Protein AF-A0A183LQJ3-F1 (afdb_monomer)

Solvent-accessible surface area (backbone atoms only — not comparable to full-atom values): 9728 Å² total; per-residue (Å²): 135,86,79,81,80,72,74,42,96,86,52,40,84,52,83,87,55,71,68,61,54,51,62,48,56,78,73,58,74,84,77,76,84,88,56,71,60,91,79,77,70,84,69,88,68,74,81,88,78,77,54,89,97,58,86,84,86,86,84,73,88,76,73,32,40,41,70,61,16,62,74,70,75,42,65,72,35,42,48,89,74,89,88,81,86,83,88,88,80,95,70,86,90,71,88,62,67,55,50,72,46,97,91,65,55,74,46,66,68,57,81,79,77,74,85,72,83,76,80,74,75,74,78,82,79,81,79,81,83,81,86,86,132

Mean predicted aligned error: 12.9 Å

Secondary structure (DSSP, 8-state):
-PPPPP-BTTTBT-S--HHHHHHHHHTPPPPPPP----PPP---SS-----TT----------TTHHHHHHHT-GGG--SS-S-------SS-----EEE-TT--EEESS-----------PPP---------

pLDDT: mean 76.46, std 17.72, range [31.19, 97.19]

Organism: NCBI:txid48269

Sequence (133 aa):
MGTTPKIFNIECYGLMDAAAMVDLALNWTNVPPQRVCEAQAPMTGDPITIRQMSKENLALTTDGCESAAALAGDLSHRVVHLEHVQAKSYRSPIDLPGMVEPAGTYVPANMARLGHHDRQARPPRQGSSFDRA

Radius of gyration: 23.52 Å; Cα contacts (8 Å, |Δi|>4): 67; chains: 1; bounding box: 43×61×62 Å

Structure (mmCIF, N/CA/C/O backbone):
data_AF-A0A183LQJ3-F1
#
_entry.id   AF-A0A183LQJ3-F1
#
loop_
_atom_site.group_PDB
_atom_site.id
_atom_site.type_symbol
_atom_site.label_atom_id
_atom_site.label_alt_id
_atom_site.label_comp_id
_atom_site.label_asym_id
_atom_site.label_entity_id
_atom_site.label_seq_id
_atom_site.pdbx_PDB_ins_code
_atom_site.Cartn_x
_atom_site.Cartn_y
_atom_site.Cartn_z
_atom_site.occupancy
_atom_site.B_iso_or_equiv
_atom_site.auth_seq_id
_atom_site.auth_comp_id
_atom_site.auth_asym_id
_atom_site.auth_atom_id
_atom_site.pdbx_PDB_model_num
ATOM 1 N N . MET A 1 1 ? 17.377 -10.514 0.829 1.00 31.19 1 MET A N 1
ATOM 2 C CA . MET A 1 1 ? 16.941 -9.633 1.933 1.00 31.19 1 MET A CA 1
ATOM 3 C C . MET A 1 1 ? 16.719 -8.255 1.342 1.00 31.19 1 MET A C 1
ATOM 5 O O . MET A 1 1 ? 17.689 -7.628 0.945 1.00 31.19 1 MET A O 1
ATOM 9 N N . GLY A 1 2 ? 15.461 -7.851 1.157 1.00 45.44 2 GLY A N 1
ATOM 10 C CA . GLY A 1 2 ? 15.134 -6.519 0.648 1.00 45.44 2 GLY A CA 1
ATOM 11 C C . GLY A 1 2 ? 15.233 -5.504 1.779 1.00 45.44 2 GLY A C 1
ATOM 12 O O . GLY A 1 2 ? 14.677 -5.726 2.851 1.00 45.44 2 GLY A O 1
ATOM 13 N N . THR A 1 3 ? 15.972 -4.422 1.569 1.00 57.56 3 THR A N 1
A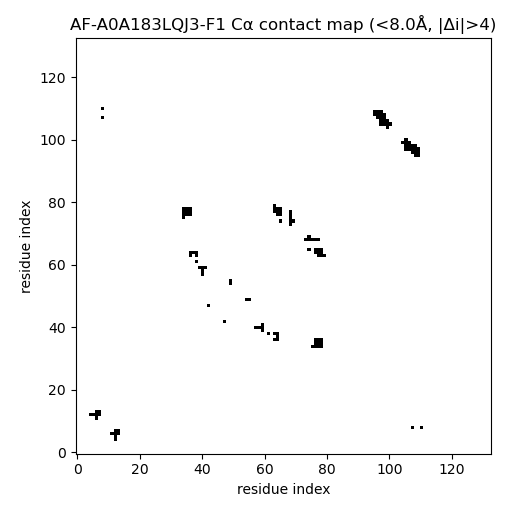TOM 14 C CA . THR A 1 3 ? 15.971 -3.277 2.481 1.00 57.56 3 TH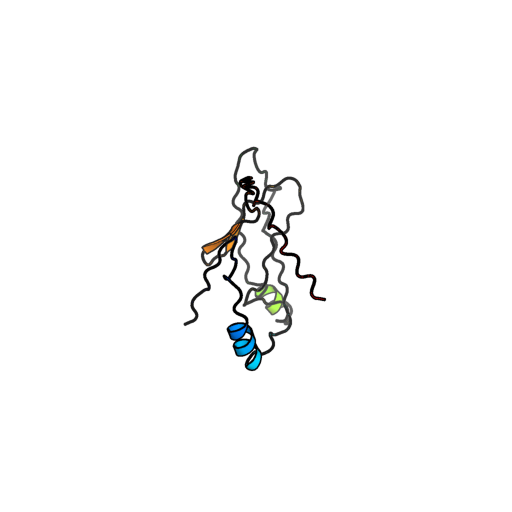R A CA 1
ATOM 15 C C . THR A 1 3 ? 14.674 -2.502 2.288 1.00 57.56 3 THR A C 1
ATOM 17 O O . THR A 1 3 ? 14.328 -2.169 1.156 1.00 57.56 3 THR A O 1
ATOM 20 N N . THR A 1 4 ? 13.964 -2.190 3.369 1.00 66.00 4 THR A N 1
ATOM 21 C CA . THR A 1 4 ? 12.837 -1.252 3.318 1.00 66.00 4 THR A CA 1
ATOM 22 C C . THR A 1 4 ? 13.341 0.123 2.860 1.00 66.00 4 THR A C 1
ATOM 24 O O . THR A 1 4 ? 14.324 0.612 3.433 1.00 66.00 4 THR A O 1
ATOM 27 N N . PRO A 1 5 ? 12.724 0.753 1.845 1.00 76.31 5 PRO A N 1
ATOM 28 C CA . PRO A 1 5 ? 13.145 2.070 1.383 1.00 76.31 5 PRO A CA 1
ATOM 29 C C . PRO A 1 5 ? 12.950 3.113 2.489 1.00 76.31 5 PRO A C 1
ATOM 31 O O . PRO A 1 5 ? 11.993 3.051 3.261 1.00 76.31 5 PRO A O 1
ATOM 34 N N . LYS A 1 6 ? 13.866 4.083 2.570 1.00 81.75 6 LYS A N 1
ATOM 35 C CA . LYS A 1 6 ? 13.671 5.263 3.419 1.00 81.75 6 LYS A CA 1
ATOM 36 C C . LYS A 1 6 ? 12.725 6.218 2.704 1.00 81.75 6 LYS A C 1
ATOM 38 O O . LYS A 1 6 ? 12.934 6.508 1.531 1.00 81.75 6 LYS A O 1
ATOM 43 N N . ILE A 1 7 ? 11.718 6.701 3.422 1.00 77.50 7 ILE A N 1
ATOM 44 C CA . ILE A 1 7 ? 10.708 7.617 2.896 1.00 77.50 7 ILE A CA 1
ATOM 45 C C . ILE A 1 7 ? 10.771 8.906 3.710 1.00 77.50 7 ILE A C 1
ATOM 47 O O . ILE A 1 7 ? 10.721 8.874 4.940 1.00 77.50 7 ILE A O 1
ATOM 51 N N . PHE A 1 8 ? 10.889 10.038 3.023 1.00 77.94 8 PHE A N 1
ATOM 52 C CA . PHE A 1 8 ? 10.863 11.372 3.615 1.00 77.94 8 PHE A CA 1
ATOM 53 C C . PHE A 1 8 ? 9.580 12.091 3.206 1.00 77.94 8 PHE A C 1
ATOM 55 O O . PHE A 1 8 ? 9.120 11.954 2.083 1.00 77.94 8 PHE A O 1
ATOM 62 N N . ASN A 1 9 ? 9.008 12.918 4.077 1.00 73.62 9 ASN A N 1
ATOM 63 C CA . ASN A 1 9 ? 7.731 13.576 3.765 1.00 73.62 9 ASN A CA 1
ATOM 64 C C . ASN A 1 9 ? 7.810 14.583 2.604 1.00 73.62 9 ASN A C 1
ATOM 66 O O . ASN A 1 9 ? 6.806 14.830 1.947 1.00 73.62 9 ASN A O 1
ATOM 70 N N . ILE A 1 10 ? 8.979 15.188 2.377 1.00 71.94 10 ILE A N 1
ATOM 71 C CA . ILE A 1 10 ? 9.172 16.227 1.351 1.00 71.94 10 ILE A CA 1
ATOM 72 C C . ILE A 1 10 ? 9.748 15.621 0.071 1.00 71.94 10 ILE A C 1
ATOM 74 O O . ILE A 1 10 ? 9.274 15.910 -1.022 1.00 71.94 10 ILE A O 1
ATOM 78 N N . GLU A 1 11 ? 10.766 14.776 0.212 1.00 78.88 11 GLU A N 1
ATOM 79 C CA . GLU A 1 11 ? 11.469 14.166 -0.919 1.00 78.88 11 GLU A CA 1
ATOM 80 C C . GLU A 1 11 ? 10.892 12.792 -1.296 1.00 78.88 11 GLU A C 1
ATOM 82 O O . GLU A 1 11 ? 11.368 12.176 -2.240 1.00 78.88 11 GLU A O 1
ATOM 87 N N . CYS A 1 12 ? 9.856 12.307 -0.600 1.00 83.88 12 CYS A N 1
ATOM 88 C CA . CYS A 1 12 ? 9.232 10.994 -0.790 1.00 83.88 12 CYS A CA 1
ATOM 89 C C . CYS A 1 12 ? 10.281 9.871 -0.837 1.00 83.88 12 CYS A C 1
ATOM 91 O O . CYS A 1 12 ? 10.925 9.587 0.172 1.00 83.88 12 CYS A O 1
ATOM 93 N N . TYR A 1 13 ? 10.464 9.253 -2.005 1.00 86.38 13 TYR A N 1
ATOM 94 C CA . TYR A 1 13 ? 11.441 8.189 -2.258 1.00 86.38 13 TYR A CA 1
ATOM 95 C C . TYR A 1 13 ? 12.814 8.707 -2.728 1.00 86.38 13 TYR A C 1
ATOM 97 O O . TYR A 1 13 ? 13.686 7.915 -3.078 1.00 86.38 13 TYR A O 1
ATOM 105 N N . GLY A 1 14 ? 13.018 10.024 -2.719 1.00 89.00 14 GLY A N 1
ATOM 106 C CA . GLY A 1 14 ? 14.209 10.714 -3.199 1.00 89.00 14 GLY A CA 1
ATOM 107 C C . GLY A 1 14 ? 14.005 11.384 -4.559 1.00 89.00 14 GLY A C 1
ATOM 108 O O . GLY A 1 14 ? 12.903 11.444 -5.109 1.00 89.00 14 GLY A O 1
ATOM 109 N N . LEU A 1 15 ? 15.104 11.904 -5.107 1.00 90.06 15 LEU A N 1
ATOM 110 C CA . LEU A 1 15 ? 15.131 12.455 -6.459 1.00 90.06 15 LEU A CA 1
ATOM 111 C C . LEU A 1 15 ? 14.952 11.344 -7.497 1.00 90.06 15 LEU A C 1
ATOM 113 O O . LEU A 1 15 ? 15.501 10.252 -7.371 1.00 90.06 15 LEU A O 1
ATOM 117 N N . MET A 1 16 ? 14.203 11.654 -8.547 1.00 93.00 16 MET A N 1
ATOM 118 C CA . MET A 1 16 ? 13.972 10.741 -9.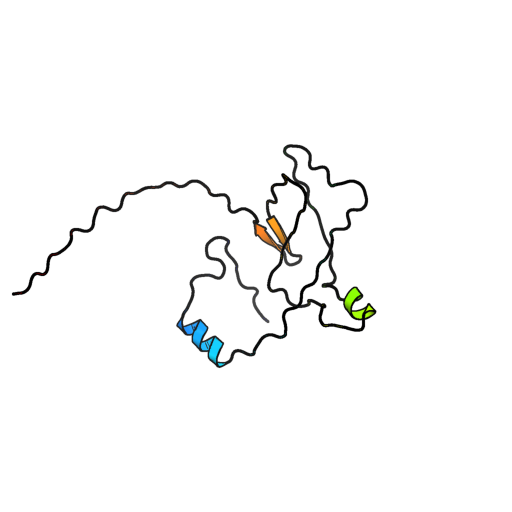658 1.00 93.00 16 MET A CA 1
ATOM 119 C C . MET A 1 16 ? 15.253 10.558 -10.486 1.00 93.00 16 MET A C 1
ATOM 121 O O . MET A 1 16 ? 15.791 11.528 -11.018 1.00 93.00 16 MET A O 1
ATOM 125 N N . ASP A 1 17 ? 15.707 9.312 -10.632 1.00 95.19 17 ASP A N 1
ATOM 126 C CA . ASP A 1 17 ? 16.801 8.927 -11.528 1.00 95.19 17 ASP A CA 1
ATOM 127 C C . ASP A 1 17 ? 16.224 8.352 -12.828 1.00 95.19 17 ASP A C 1
ATOM 129 O O . ASP A 1 17 ? 15.674 7.249 -12.861 1.00 95.19 17 ASP A O 1
ATOM 133 N N . ALA A 1 18 ? 16.326 9.124 -13.911 1.00 95.69 18 ALA A N 1
ATOM 134 C CA . ALA A 1 18 ? 15.769 8.742 -15.204 1.00 95.69 18 ALA A CA 1
ATOM 135 C C . ALA A 1 18 ? 16.445 7.501 -15.808 1.00 95.69 18 ALA A C 1
ATOM 137 O O . ALA A 1 18 ? 15.754 6.690 -16.422 1.00 95.69 18 ALA A O 1
ATOM 138 N N . ALA A 1 19 ? 17.761 7.337 -15.633 1.00 95.69 19 ALA A N 1
ATOM 139 C CA . ALA A 1 19 ? 18.478 6.181 -16.165 1.00 95.69 19 ALA A CA 1
ATOM 140 C C . ALA A 1 19 ? 18.062 4.914 -15.409 1.00 95.69 19 ALA A C 1
ATOM 142 O O . ALA A 1 19 ? 17.645 3.936 -16.027 1.00 95.69 19 ALA A O 1
ATOM 143 N N . ALA A 1 20 ? 18.038 4.979 -14.074 1.00 94.88 20 ALA A N 1
ATOM 144 C CA . ALA A 1 20 ? 17.629 3.849 -13.244 1.00 94.88 20 ALA A CA 1
ATOM 145 C C . ALA A 1 20 ? 16.166 3.426 -13.482 1.00 94.88 20 ALA A C 1
ATOM 147 O O . ALA A 1 20 ? 15.860 2.233 -13.468 1.00 94.88 20 ALA A O 1
ATOM 148 N N . MET A 1 21 ? 15.252 4.374 -13.731 1.00 96.19 21 MET A N 1
ATOM 149 C CA . MET A 1 21 ? 13.864 4.041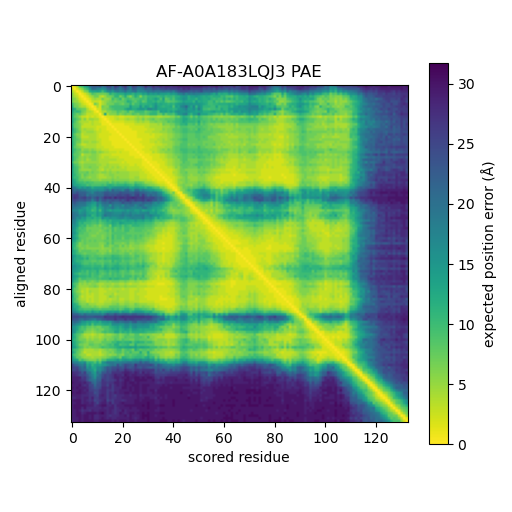 -14.083 1.00 96.19 21 MET A CA 1
ATOM 150 C C . MET A 1 21 ? 13.764 3.269 -15.403 1.00 96.19 21 MET A C 1
ATOM 152 O O . MET A 1 21 ? 12.983 2.323 -15.493 1.00 96.19 21 MET A O 1
ATOM 156 N N . VAL A 1 22 ? 14.541 3.656 -16.420 1.00 97.19 22 VAL A N 1
ATOM 157 C CA . VAL A 1 22 ? 14.551 2.968 -17.720 1.00 97.19 22 VAL A CA 1
ATOM 158 C C . VAL A 1 22 ? 15.160 1.574 -17.583 1.00 97.19 22 VAL A C 1
ATOM 160 O O . VAL A 1 22 ? 14.566 0.609 -18.061 1.00 97.19 22 VAL A O 1
ATOM 163 N N . ASP A 1 23 ? 16.281 1.450 -16.874 1.00 96.94 23 ASP A N 1
ATOM 164 C CA . ASP A 1 23 ? 16.939 0.161 -16.634 1.00 96.94 23 ASP A CA 1
ATOM 165 C C . ASP A 1 23 ? 16.013 -0.825 -15.904 1.00 96.94 23 ASP A C 1
ATOM 167 O O . ASP A 1 23 ? 15.951 -2.009 -16.251 1.00 96.94 23 ASP A O 1
ATOM 171 N N . LEU A 1 24 ? 15.240 -0.333 -14.928 1.00 95.69 24 LEU A N 1
ATOM 172 C CA . LEU A 1 24 ? 14.233 -1.129 -14.231 1.00 95.69 24 LEU A CA 1
ATOM 173 C C . LEU A 1 24 ? 13.074 -1.522 -15.159 1.00 95.69 24 LEU A C 1
ATOM 175 O O . LEU A 1 24 ? 12.627 -2.668 -15.121 1.00 95.69 24 LEU A O 1
ATOM 179 N N . ALA A 1 25 ? 12.604 -0.600 -16.006 1.00 96.44 25 ALA A N 1
ATOM 180 C CA . ALA A 1 25 ? 11.486 -0.831 -16.918 1.00 96.44 25 ALA A CA 1
ATOM 181 C C . ALA A 1 25 ? 11.770 -1.938 -17.946 1.00 96.44 25 ALA A C 1
ATOM 183 O O . ALA A 1 25 ? 10.861 -2.691 -18.291 1.00 96.44 25 ALA A O 1
ATOM 184 N N . LEU A 1 26 ? 13.022 -2.081 -18.397 1.00 97.06 26 LEU A N 1
ATOM 185 C CA . LEU A 1 26 ? 13.415 -3.111 -19.368 1.00 97.06 26 LEU A CA 1
ATOM 186 C C . LEU A 1 26 ? 13.176 -4.543 -18.869 1.00 97.06 26 LEU A C 1
ATOM 188 O O . LEU A 1 26 ? 12.904 -5.431 -19.672 1.00 97.06 26 LEU A O 1
ATOM 192 N N . ASN A 1 27 ? 13.256 -4.763 -17.555 1.00 96.88 27 ASN A N 1
ATOM 193 C CA . ASN A 1 27 ? 13.068 -6.073 -16.926 1.00 96.88 27 ASN A CA 1
ATOM 194 C C . ASN A 1 27 ? 11.817 -6.123 -16.031 1.00 96.88 27 ASN A C 1
ATOM 196 O O . ASN A 1 27 ? 11.646 -7.056 -15.242 1.00 96.88 27 ASN A O 1
ATOM 200 N N . TRP A 1 28 ? 10.950 -5.111 -16.119 1.00 96.62 28 TRP A N 1
ATOM 201 C CA . TRP A 1 28 ? 9.790 -4.990 -15.248 1.00 96.62 28 TRP A CA 1
ATOM 202 C C . TRP A 1 28 ? 8.736 -6.045 -15.581 1.00 96.62 28 TRP A C 1
ATOM 204 O O . TRP A 1 28 ? 8.279 -6.169 -16.717 1.00 96.62 28 TRP A O 1
ATOM 214 N N . THR A 1 29 ? 8.309 -6.791 -14.565 1.00 97.06 29 THR A N 1
ATOM 215 C CA . THR A 1 29 ? 7.168 -7.702 -14.686 1.00 97.06 29 THR A CA 1
ATOM 216 C C . THR A 1 29 ? 5.901 -6.971 -14.265 1.00 97.06 29 THR A C 1
ATOM 218 O O . THR A 1 29 ? 5.869 -6.351 -13.204 1.00 97.06 29 THR A O 1
ATOM 221 N N . ASN A 1 30 ? 4.848 -7.060 -15.083 1.00 95.31 30 ASN A N 1
ATOM 222 C CA . ASN A 1 30 ? 3.559 -6.455 -14.757 1.00 95.31 30 ASN A CA 1
ATOM 223 C C . ASN A 1 30 ? 3.044 -6.946 -13.402 1.00 95.31 30 ASN A C 1
ATOM 225 O O . ASN A 1 30 ? 3.067 -8.144 -13.107 1.00 95.31 30 ASN A O 1
ATOM 229 N N . VAL A 1 31 ? 2.552 -6.004 -12.600 1.00 94.25 31 VAL A N 1
ATOM 230 C CA . VAL A 1 31 ? 1.937 -6.319 -11.313 1.00 94.25 31 VAL A CA 1
ATOM 231 C C . VAL A 1 31 ? 0.607 -7.059 -11.527 1.00 94.25 31 VAL A C 1
ATOM 233 O O . VAL A 1 31 ? -0.068 -6.827 -12.536 1.00 94.25 31 VAL A O 1
ATOM 236 N N . PRO A 1 32 ? 0.212 -7.963 -10.609 1.00 91.75 32 PRO A N 1
ATOM 237 C CA . PRO A 1 32 ? -1.113 -8.582 -10.631 1.00 91.75 32 PRO A CA 1
ATOM 238 C C . PRO A 1 32 ? -2.246 -7.539 -10.590 1.00 91.75 32 PRO A C 1
ATOM 240 O O . PRO A 1 32 ? -1.999 -6.387 -10.232 1.00 91.75 32 PRO A O 1
ATOM 243 N N . PRO A 1 33 ? -3.503 -7.929 -10.890 1.00 91.19 33 PRO A N 1
ATOM 244 C CA . PRO A 1 33 ? -4.646 -7.037 -10.728 1.00 91.19 33 PRO A CA 1
ATOM 245 C C . PRO A 1 33 ? -4.684 -6.422 -9.328 1.00 91.19 33 PRO A C 1
ATOM 247 O O . PRO A 1 33 ? -4.513 -7.134 -8.331 1.00 91.19 33 PRO A O 1
ATOM 250 N N . GLN A 1 34 ? -4.923 -5.111 -9.272 1.00 92.31 34 GLN A N 1
ATOM 251 C CA . GLN A 1 34 ? -5.048 -4.387 -8.014 1.00 92.31 34 GLN A CA 1
ATOM 252 C C . GLN A 1 34 ? -6.164 -4.995 -7.165 1.00 92.31 34 GLN A C 1
ATOM 254 O O . GLN A 1 34 ? -7.241 -5.334 -7.661 1.00 92.31 34 GLN A O 1
ATOM 259 N N . ARG A 1 35 ? -5.902 -5.093 -5.864 1.00 92.62 35 ARG A N 1
ATOM 260 C CA . ARG A 1 35 ? -6.844 -5.612 -4.875 1.00 92.62 35 ARG A CA 1
ATOM 261 C C . ARG A 1 35 ? -7.198 -4.512 -3.894 1.00 92.62 35 ARG A C 1
ATOM 263 O O . ARG A 1 35 ? -6.338 -3.726 -3.505 1.00 92.62 35 ARG A O 1
ATOM 270 N N . VAL A 1 36 ? -8.456 -4.489 -3.473 1.00 92.31 36 VAL A N 1
ATOM 271 C CA . VAL A 1 36 ? -8.949 -3.546 -2.468 1.00 92.31 36 VAL A CA 1
ATOM 272 C C . VAL A 1 36 ? -9.515 -4.342 -1.303 1.00 92.31 36 VAL A C 1
ATOM 274 O O . VAL A 1 36 ? -10.400 -5.177 -1.492 1.00 92.31 36 VAL A O 1
ATOM 277 N N . CYS A 1 37 ? -8.994 -4.060 -0.110 1.00 92.12 37 CYS A N 1
ATOM 278 C CA . CYS A 1 37 ? -9.494 -4.575 1.156 1.00 92.12 37 CYS A CA 1
ATOM 279 C C . CYS A 1 37 ? -9.929 -3.396 2.028 1.00 92.12 37 CYS A C 1
ATOM 281 O O . CYS A 1 37 ? -9.120 -2.521 2.343 1.00 92.12 37 CYS A O 1
ATOM 283 N N . GLU A 1 38 ? -11.203 -3.370 2.417 1.00 90.50 38 GLU A N 1
ATOM 284 C CA . GLU A 1 38 ? -11.739 -2.366 3.334 1.00 90.50 38 GLU A CA 1
ATOM 285 C C . GLU A 1 38 ? -11.964 -2.998 4.710 1.00 90.50 38 GLU A C 1
ATOM 287 O O . GLU A 1 38 ? -12.844 -3.838 4.890 1.00 90.50 38 GLU A O 1
ATOM 292 N N . ALA A 1 39 ? -11.165 -2.579 5.691 1.00 87.38 39 ALA A N 1
ATOM 293 C CA . ALA A 1 39 ? -11.348 -2.942 7.089 1.00 87.38 39 ALA A CA 1
ATOM 294 C C . ALA A 1 39 ? -11.998 -1.777 7.839 1.00 87.38 39 ALA A C 1
ATOM 296 O O . ALA A 1 39 ? -11.579 -0.625 7.713 1.00 87.38 39 ALA A O 1
ATOM 297 N N . GLN A 1 40 ? -13.020 -2.078 8.634 1.00 83.75 40 GLN A N 1
ATOM 298 C CA . GLN A 1 40 ? -13.660 -1.092 9.496 1.00 83.75 40 GLN A CA 1
ATOM 299 C C . GLN A 1 40 ? -13.049 -1.178 10.886 1.00 83.75 40 GLN A C 1
ATOM 301 O O . GLN A 1 40 ? -12.913 -2.268 11.443 1.00 83.75 40 GLN A O 1
ATOM 306 N N . ALA A 1 41 ? -12.698 -0.026 11.457 1.00 75.19 41 ALA A N 1
ATOM 307 C CA . ALA A 1 41 ? -12.331 0.014 12.860 1.00 75.19 41 ALA A CA 1
ATOM 308 C C . ALA A 1 41 ? -13.517 -0.498 13.691 1.00 75.19 41 ALA A C 1
ATOM 310 O O . ALA A 1 41 ? -14.628 0.007 13.496 1.00 75.19 41 ALA A O 1
ATOM 311 N N . PRO A 1 42 ? -13.318 -1.483 14.585 1.00 66.25 42 PRO A N 1
ATOM 312 C CA . PRO A 1 42 ? -14.381 -1.945 15.457 1.00 66.25 42 PRO A CA 1
ATOM 313 C C . PRO A 1 42 ? -14.747 -0.796 16.394 1.00 66.25 42 PRO A C 1
ATOM 315 O O . PRO A 1 42 ? -14.109 -0.569 17.419 1.00 66.25 42 PRO A O 1
ATOM 318 N N . MET A 1 43 ? -15.774 -0.030 16.028 1.00 63.97 43 MET A N 1
ATOM 319 C CA . MET A 1 43 ? -16.435 0.871 16.958 1.00 63.97 43 MET A CA 1
ATOM 320 C C . MET A 1 43 ? -17.278 -0.004 17.886 1.00 63.97 43 MET A C 1
ATOM 322 O O . MET A 1 43 ? -18.468 -0.211 17.672 1.00 63.97 43 MET A O 1
ATOM 326 N N . THR A 1 44 ? -16.639 -0.602 18.891 1.00 49.81 44 THR A N 1
ATOM 327 C CA . THR A 1 44 ? -17.340 -1.239 20.008 1.00 49.81 44 THR A CA 1
ATOM 328 C C . THR A 1 44 ? -17.982 -0.144 20.859 1.00 49.81 44 THR A C 1
ATOM 330 O O . THR A 1 44 ? -17.377 0.331 21.815 1.00 49.81 44 THR A O 1
ATOM 333 N N . GLY A 1 45 ? -19.195 0.278 20.491 1.00 60.72 45 GLY A N 1
ATOM 334 C CA . GLY A 1 45 ? -20.026 1.191 21.282 1.00 60.72 45 GLY A CA 1
ATOM 335 C C . GLY A 1 45 ? -20.266 2.564 20.651 1.00 60.72 45 GLY A C 1
ATOM 336 O O . GLY A 1 45 ? -20.417 2.690 19.435 1.00 60.72 45 GLY A O 1
ATOM 337 N N . ASP A 1 46 ? -20.367 3.575 21.516 1.00 57.09 46 ASP A N 1
ATOM 338 C CA . ASP A 1 46 ? -20.655 4.963 21.158 1.00 57.09 46 ASP A CA 1
ATOM 339 C C . ASP A 1 46 ? -19.581 5.569 20.234 1.00 57.09 46 ASP A C 1
ATOM 341 O O . ASP A 1 46 ? -18.424 5.135 20.239 1.00 57.09 46 ASP A O 1
ATOM 345 N N . PRO A 1 47 ? -19.926 6.606 19.447 1.00 66.69 47 PRO A N 1
ATOM 346 C CA . PRO A 1 47 ? -18.955 7.318 18.626 1.00 66.69 47 PRO A CA 1
ATOM 347 C C . PRO A 1 47 ? -17.745 7.773 19.450 1.00 66.69 47 PRO A C 1
ATOM 349 O O . PRO A 1 47 ? -17.908 8.297 20.555 1.00 66.69 4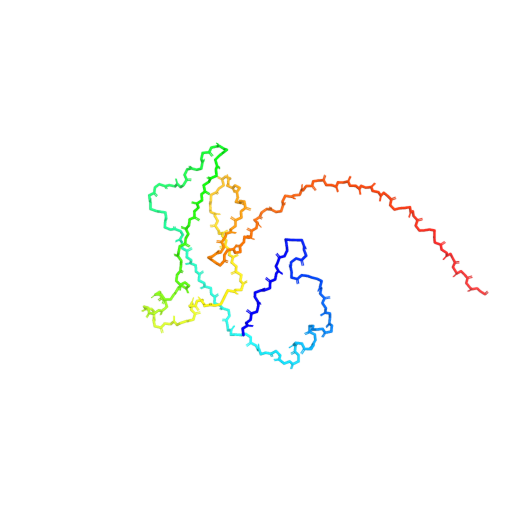7 PRO A O 1
ATOM 352 N N . ILE A 1 48 ? -16.540 7.642 18.880 1.00 69.88 48 ILE A N 1
ATOM 353 C CA . ILE A 1 48 ? -15.303 8.143 19.494 1.00 69.88 48 ILE A CA 1
ATOM 354 C C . ILE A 1 48 ? -15.492 9.631 19.805 1.00 69.88 48 ILE A C 1
ATOM 356 O O . ILE A 1 48 ? -15.561 10.470 18.905 1.00 69.88 48 ILE A O 1
ATOM 360 N N . THR A 1 49 ? -15.614 9.952 21.092 1.00 69.81 49 THR A N 1
ATOM 361 C CA . THR A 1 49 ? -15.777 11.328 21.556 1.00 69.81 49 THR A CA 1
ATOM 362 C C . THR A 1 49 ? -14.395 11.905 21.801 1.00 69.81 49 THR A C 1
ATOM 364 O O . THR A 1 49 ? -13.818 11.725 22.870 1.00 69.81 49 THR A O 1
ATOM 367 N N . ILE A 1 50 ? -13.856 12.595 20.797 1.00 74.38 50 ILE A N 1
ATOM 368 C CA . ILE A 1 50 ? -12.588 13.312 20.936 1.00 74.38 50 ILE A CA 1
ATOM 369 C C . ILE A 1 50 ? -12.853 14.550 21.791 1.00 74.38 50 ILE A C 1
ATOM 371 O O . ILE A 1 50 ? -13.593 15.452 21.392 1.00 74.38 50 ILE A O 1
ATOM 375 N N . ARG A 1 51 ? -12.268 14.598 22.989 1.00 76.50 51 ARG A N 1
ATOM 376 C CA . ARG A 1 51 ? -12.357 15.787 23.843 1.00 76.50 51 ARG A CA 1
ATOM 377 C C . ARG A 1 51 ? -11.585 16.935 23.199 1.00 76.50 51 ARG A C 1
ATOM 379 O O . ARG A 1 51 ? -10.579 16.729 22.516 1.00 76.50 51 ARG A O 1
ATOM 386 N N . GLN A 1 52 ? -12.029 18.161 23.435 1.00 77.94 52 GLN A N 1
ATOM 387 C CA . GLN A 1 52 ? -11.339 19.339 22.922 1.00 77.94 52 GLN A CA 1
ATOM 388 C C . GLN A 1 52 ? -9.884 19.359 23.427 1.00 77.94 52 GLN A C 1
ATOM 390 O O . GLN A 1 52 ? -9.643 19.149 24.615 1.00 77.94 52 GLN A O 1
ATOM 395 N N . MET A 1 53 ? -8.926 19.577 22.518 1.00 75.06 53 MET A N 1
ATOM 396 C CA . MET A 1 53 ? -7.476 19.516 22.788 1.00 75.06 53 MET A CA 1
ATOM 397 C C . MET A 1 53 ? -6.960 18.156 23.298 1.00 75.06 53 MET A C 1
ATOM 399 O O . MET A 1 53 ? -5.911 18.095 23.936 1.00 75.06 53 MET A O 1
ATOM 403 N N . SER A 1 54 ? -7.669 17.061 23.023 1.00 78.31 54 SER A N 1
ATOM 404 C CA . SER A 1 54 ? -7.177 15.704 23.284 1.00 78.31 54 SER A CA 1
ATOM 405 C C . SER A 1 54 ? -6.705 15.022 22.001 1.00 78.31 54 SER A C 1
ATOM 407 O O . SER A 1 54 ? -7.127 15.378 20.899 1.00 78.31 54 SER A O 1
ATOM 409 N N . LYS A 1 55 ? -5.817 14.038 22.155 1.00 80.06 55 LYS A N 1
ATOM 410 C CA . LYS A 1 55 ? -5.397 13.136 21.084 1.00 80.06 55 LYS A CA 1
ATOM 411 C C . LYS A 1 55 ? -5.872 11.736 21.434 1.00 80.06 55 LYS A C 1
ATOM 413 O O . LYS A 1 55 ? -5.442 11.184 22.442 1.00 80.06 55 LYS A O 1
ATOM 418 N N . GLU A 1 56 ? -6.687 11.164 20.563 1.00 82.44 56 GLU A N 1
ATOM 419 C CA . GLU A 1 56 ? -7.111 9.772 20.663 1.00 82.44 56 GLU A CA 1
ATOM 420 C C . GLU A 1 56 ? -6.290 8.914 19.695 1.00 82.44 56 GLU A C 1
ATOM 422 O O . GLU A 1 56 ? -6.041 9.315 18.555 1.00 82.44 56 GLU A O 1
ATOM 427 N N . ASN A 1 57 ? -5.853 7.737 20.147 1.00 80.56 57 ASN A N 1
ATOM 428 C CA . ASN A 1 57 ? -5.179 6.757 19.296 1.00 80.56 57 ASN A CA 1
ATOM 429 C C . ASN A 1 57 ? -6.139 5.600 19.025 1.00 80.56 57 ASN A C 1
ATOM 431 O O . ASN A 1 57 ? -6.559 4.909 19.950 1.00 80.56 57 ASN A O 1
ATOM 435 N N . LEU A 1 58 ? -6.450 5.376 17.751 1.00 82.19 58 LEU A N 1
ATOM 436 C CA . LEU A 1 58 ? -7.260 4.250 17.311 1.00 82.19 58 LEU A CA 1
ATOM 437 C C . LEU A 1 58 ? -6.352 3.191 16.688 1.00 82.19 58 LEU A C 1
ATOM 439 O O . LEU A 1 58 ? -5.634 3.476 15.730 1.00 82.19 58 LEU A O 1
ATOM 443 N N . ALA A 1 59 ? -6.399 1.976 17.227 1.00 84.56 59 ALA A N 1
ATOM 444 C CA . ALA A 1 59 ? -5.717 0.822 16.659 1.00 84.56 59 ALA A CA 1
ATOM 445 C C . ALA A 1 59 ? -6.719 -0.043 15.885 1.00 84.56 59 ALA A C 1
ATOM 447 O O . ALA A 1 59 ? -7.794 -0.362 16.390 1.00 84.56 59 ALA A O 1
ATOM 448 N N . LEU A 1 60 ? -6.347 -0.432 14.667 1.00 87.12 60 LEU A N 1
ATOM 449 C CA . LEU A 1 60 ? -7.096 -1.367 13.836 1.00 87.12 60 LEU A CA 1
ATOM 450 C C . LEU A 1 60 ? -6.183 -2.531 13.467 1.00 87.12 60 LEU A C 1
ATOM 452 O O . LEU A 1 60 ? -5.127 -2.330 12.869 1.00 87.12 60 LEU A O 1
ATOM 456 N N . THR A 1 61 ? -6.605 -3.744 13.803 1.00 86.69 61 THR A N 1
ATOM 457 C CA . THR A 1 61 ? -5.964 -4.972 13.333 1.00 86.69 61 THR A CA 1
ATOM 458 C C . THR A 1 61 ? -6.760 -5.509 12.151 1.00 86.69 61 THR A C 1
ATOM 460 O O . THR A 1 61 ? -7.967 -5.703 12.257 1.00 86.69 61 THR A O 1
ATOM 463 N N . THR A 1 62 ? -6.087 -5.731 11.024 1.00 89.44 62 THR A N 1
ATOM 464 C CA . THR A 1 62 ? -6.667 -6.317 9.810 1.00 89.44 62 THR A CA 1
ATOM 465 C C . THR A 1 62 ? -5.816 -7.499 9.361 1.00 89.44 62 THR A C 1
ATOM 467 O O . THR A 1 62 ? -4.595 -7.471 9.505 1.00 89.44 62 THR A O 1
ATOM 470 N N . ASP A 1 63 ? -6.461 -8.529 8.819 1.00 91.75 63 ASP A N 1
ATOM 471 C CA . ASP A 1 63 ? -5.832 -9.704 8.208 1.00 91.75 63 ASP A CA 1
ATOM 472 C C . ASP A 1 63 ? -5.670 -9.548 6.683 1.00 91.75 63 ASP A C 1
ATOM 474 O O . ASP A 1 63 ? -5.454 -10.521 5.965 1.00 91.75 63 ASP A O 1
ATOM 478 N N . GLY A 1 64 ? -5.836 -8.328 6.157 1.00 91.69 64 GLY A N 1
ATOM 479 C CA . GLY A 1 64 ? -5.781 -8.082 4.716 1.00 91.69 64 GLY A CA 1
ATOM 480 C C . GLY A 1 64 ? -6.931 -8.744 3.954 1.00 91.69 64 GLY A C 1
ATOM 481 O O . GLY A 1 64 ? -6.761 -9.105 2.789 1.00 91.69 64 GLY A O 1
ATOM 482 N N . CYS A 1 65 ? -8.092 -8.905 4.601 1.00 93.38 65 CYS A N 1
ATOM 483 C CA . CYS A 1 65 ? -9.275 -9.574 4.063 1.00 93.38 65 CYS A CA 1
ATOM 484 C C . CYS A 1 65 ? -9.055 -11.072 3.794 1.00 93.38 65 CYS A C 1
ATOM 486 O O . CYS A 1 65 ? -9.774 -11.667 2.992 1.00 93.38 65 CYS A O 1
ATOM 488 N N . GLU A 1 66 ? -8.084 -11.701 4.462 1.00 93.19 66 GLU A N 1
ATOM 489 C CA . GLU A 1 66 ? -7.804 -13.130 4.317 1.00 93.19 66 GLU A CA 1
ATOM 490 C C . GLU A 1 66 ? -8.991 -14.001 4.738 1.00 93.19 66 GLU A C 1
ATOM 492 O O . GLU A 1 66 ? -9.419 -14.856 3.963 1.00 93.19 66 GLU A O 1
ATOM 497 N N . SER A 1 67 ? -9.567 -13.761 5.918 1.00 90.94 67 SER A N 1
ATOM 498 C CA . SER A 1 67 ? -10.689 -14.560 6.424 1.00 90.94 67 SER A CA 1
ATOM 499 C C . SER A 1 67 ? -11.935 -14.410 5.548 1.00 90.94 67 SER A C 1
ATOM 501 O O . SER A 1 67 ? -12.627 -15.388 5.265 1.00 90.94 67 SER A O 1
ATOM 503 N N . ALA A 1 68 ? -12.204 -13.189 5.072 1.00 88.19 68 ALA A N 1
ATOM 504 C CA . ALA A 1 68 ? -13.319 -12.910 4.168 1.00 88.19 68 ALA A CA 1
ATOM 505 C C . ALA A 1 68 ? -13.133 -13.603 2.807 1.00 88.19 68 ALA A C 1
ATOM 507 O O . ALA A 1 68 ? -14.061 -14.230 2.299 1.00 88.19 68 ALA A O 1
ATOM 508 N N . ALA A 1 69 ? -11.920 -13.546 2.254 1.00 89.12 69 ALA A N 1
ATOM 509 C CA . ALA A 1 69 ? -11.558 -14.218 1.012 1.00 89.12 69 ALA A CA 1
ATOM 510 C C . ALA A 1 69 ? -11.664 -15.749 1.123 1.00 89.12 69 ALA A C 1
ATOM 512 O O . ALA A 1 69 ? -12.208 -16.406 0.234 1.00 89.12 69 ALA A O 1
ATOM 513 N N . ALA A 1 70 ? -11.194 -16.323 2.236 1.00 89.56 70 ALA A N 1
ATOM 514 C CA . ALA A 1 70 ? -11.284 -17.756 2.503 1.00 89.56 70 ALA A CA 1
ATOM 515 C C . ALA A 1 70 ? -12.741 -18.232 2.595 1.00 89.56 70 ALA A C 1
ATOM 517 O O . ALA A 1 70 ? -13.081 -19.269 2.029 1.00 89.56 70 ALA A O 1
ATOM 518 N N . LEU A 1 71 ? -13.610 -17.457 3.252 1.00 90.06 71 LEU A N 1
ATOM 519 C CA . LEU A 1 71 ? -15.036 -17.770 3.361 1.00 90.06 71 LEU A CA 1
ATOM 520 C C . LEU A 1 71 ? -15.760 -17.687 2.009 1.00 90.06 71 LEU A C 1
ATOM 522 O O . LEU A 1 71 ? -16.630 -18.509 1.728 1.00 90.06 71 LEU A O 1
ATOM 526 N N . ALA A 1 72 ? -15.398 -16.713 1.172 1.00 88.56 72 ALA A N 1
ATOM 527 C CA . ALA A 1 72 ? -15.965 -16.541 -0.164 1.00 88.56 72 ALA A CA 1
ATOM 528 C C . ALA A 1 72 ? -15.412 -17.540 -1.200 1.00 88.56 72 ALA A C 1
ATOM 530 O O . ALA A 1 72 ? -15.958 -17.645 -2.296 1.00 88.56 72 ALA A O 1
ATOM 531 N N . GLY A 1 73 ? -14.327 -18.256 -0.879 1.00 90.94 73 GLY A N 1
ATOM 532 C CA . GLY A 1 73 ? -13.601 -19.091 -1.839 1.00 90.94 73 GLY A CA 1
ATOM 533 C C . GLY A 1 73 ? -12.901 -18.288 -2.944 1.00 90.94 73 GLY A C 1
ATOM 534 O O . GLY A 1 73 ? -12.502 -18.864 -3.954 1.00 90.94 73 GLY A O 1
ATOM 535 N N . ASP A 1 74 ? -12.745 -16.974 -2.763 1.00 87.69 74 ASP A N 1
ATOM 536 C CA . ASP A 1 74 ? -12.165 -16.052 -3.737 1.00 87.69 74 ASP A CA 1
ATOM 537 C C . ASP A 1 74 ? -11.054 -15.219 -3.093 1.00 87.69 74 ASP A C 1
ATOM 539 O O . ASP A 1 74 ? -11.283 -14.387 -2.216 1.00 87.69 74 ASP A O 1
ATOM 543 N N . LEU A 1 75 ? -9.824 -15.423 -3.566 1.00 86.06 75 LEU A N 1
ATOM 544 C CA . LEU A 1 75 ? -8.634 -14.726 -3.077 1.00 86.06 75 LEU A CA 1
ATOM 545 C C . LEU A 1 75 ? -8.400 -13.364 -3.747 1.00 86.06 75 LEU A C 1
ATOM 547 O O . LEU A 1 75 ? -7.413 -12.69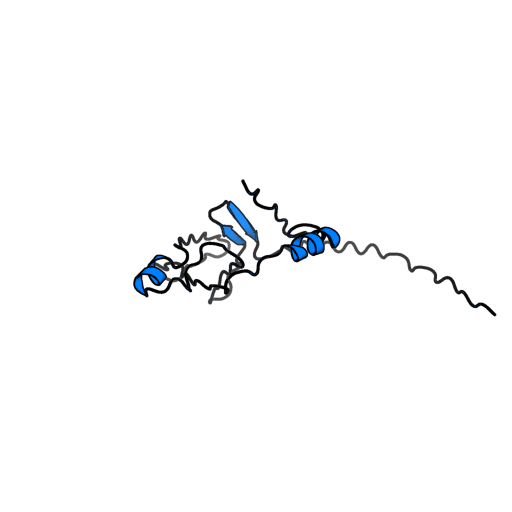8 -3.423 1.00 86.06 75 LEU A O 1
ATOM 551 N N . SER A 1 76 ? -9.280 -12.930 -4.654 1.00 85.50 76 SER A N 1
ATOM 552 C CA . SER A 1 76 ? -9.121 -11.688 -5.423 1.00 85.50 76 SER A CA 1
ATOM 553 C C . SER A 1 76 ? -9.096 -10.432 -4.547 1.00 85.50 76 SER A C 1
ATOM 555 O O . SER A 1 76 ? -8.472 -9.444 -4.920 1.00 85.50 76 SER A O 1
ATOM 557 N N . HIS A 1 77 ? -9.690 -10.478 -3.352 1.00 86.00 77 HIS A N 1
ATOM 558 C CA . HIS A 1 77 ? -9.695 -9.363 -2.396 1.00 86.00 77 HIS A CA 1
ATOM 559 C C . HIS A 1 77 ? -8.622 -9.468 -1.301 1.00 86.00 77 HIS A C 1
ATOM 561 O O . HIS A 1 77 ? -8.455 -8.532 -0.521 1.00 86.00 77 HIS A O 1
ATOM 567 N N . ARG A 1 78 ? -7.863 -10.574 -1.242 1.00 93.19 78 ARG A N 1
ATOM 568 C CA . ARG A 1 78 ? -6.827 -10.768 -0.218 1.00 93.19 78 ARG A CA 1
ATOM 569 C C . ARG A 1 78 ? -5.594 -9.921 -0.528 1.00 93.19 78 ARG A C 1
ATOM 571 O O . ARG A 1 78 ? -4.894 -10.175 -1.516 1.00 93.19 78 ARG A O 1
ATOM 578 N N . VAL A 1 79 ? -5.285 -8.966 0.342 1.00 93.56 79 VAL A N 1
ATOM 579 C CA . VAL A 1 79 ? -4.133 -8.062 0.225 1.00 93.56 79 VAL A CA 1
ATOM 580 C C . VAL A 1 79 ? -2.988 -8.563 1.104 1.00 93.56 79 VAL A C 1
ATOM 582 O O . VAL A 1 79 ? -3.110 -8.621 2.320 1.00 93.56 79 VAL A O 1
ATOM 585 N N . VAL A 1 80 ? -1.862 -8.909 0.476 1.00 91.81 80 VAL A N 1
ATOM 586 C CA . VAL A 1 80 ? -0.622 -9.345 1.160 1.00 91.81 80 VAL A CA 1
ATOM 587 C C . VAL A 1 80 ? 0.512 -8.329 0.968 1.00 91.81 80 VAL A C 1
ATOM 589 O O . VAL A 1 80 ? 1.396 -8.208 1.811 1.00 91.81 80 VAL A O 1
ATOM 592 N N . HIS A 1 81 ? 0.471 -7.568 -0.129 1.00 90.75 81 HIS A N 1
ATOM 593 C CA . HIS A 1 81 ? 1.401 -6.483 -0.431 1.00 90.75 81 HIS A CA 1
ATOM 594 C C . HIS A 1 81 ? 0.613 -5.184 -0.574 1.00 90.75 81 HIS A C 1
ATOM 596 O O . HIS A 1 81 ? -0.359 -5.136 -1.329 1.00 90.75 81 HIS A O 1
ATOM 602 N N . LEU A 1 82 ? 1.011 -4.161 0.182 1.00 91.00 82 LEU A N 1
ATOM 603 C CA . LEU A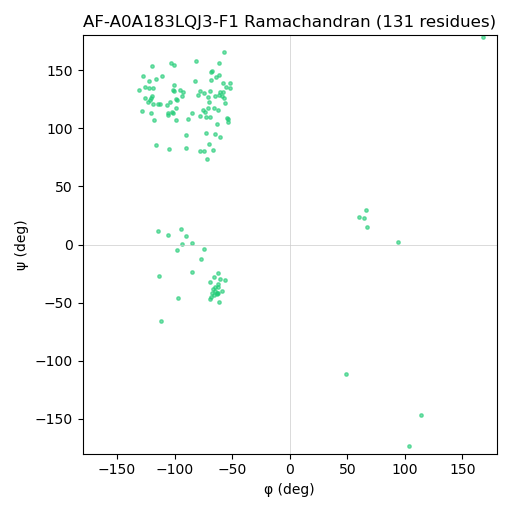 1 82 ? 0.369 -2.850 0.162 1.00 91.00 82 LEU A CA 1
ATOM 604 C C . LEU A 1 82 ? 0.897 -2.009 -1.005 1.00 91.00 82 LEU A C 1
ATOM 606 O O . LEU A 1 82 ? 2.092 -2.012 -1.289 1.00 91.00 82 LEU A O 1
ATOM 610 N N . GLU A 1 83 ? -0.009 -1.263 -1.634 1.00 91.00 83 GLU A N 1
ATOM 611 C CA . GLU A 1 83 ? 0.313 -0.202 -2.597 1.00 91.00 83 GLU A CA 1
ATOM 612 C C . GLU A 1 83 ? -0.055 1.157 -1.996 1.00 91.00 83 GLU A C 1
ATOM 614 O O . GLU A 1 83 ? 0.805 1.974 -1.681 1.00 91.00 83 GLU A O 1
ATOM 619 N N . HIS A 1 84 ? -1.355 1.368 -1.786 1.00 90.38 84 HIS A N 1
ATOM 620 C CA . HIS A 1 84 ? -1.917 2.575 -1.199 1.00 90.38 84 HIS A CA 1
ATOM 621 C C . HIS A 1 84 ? -2.730 2.217 0.043 1.00 90.38 84 HIS A C 1
ATOM 623 O O . HIS A 1 84 ? -3.476 1.238 0.047 1.00 90.38 84 HIS A O 1
ATOM 629 N N . VAL A 1 85 ? -2.623 3.052 1.076 1.00 90.00 85 VAL A N 1
ATOM 630 C CA . VAL A 1 85 ? -3.388 2.934 2.322 1.00 90.00 85 VAL A CA 1
ATOM 631 C C . VAL A 1 85 ? -4.168 4.226 2.536 1.00 90.00 85 VAL A C 1
ATOM 633 O O . VAL A 1 85 ? -3.636 5.321 2.359 1.00 90.00 85 VAL A O 1
ATOM 636 N N . GLN A 1 86 ? -5.443 4.105 2.899 1.00 89.06 86 GLN A N 1
ATOM 637 C CA . GLN A 1 86 ? -6.330 5.244 3.129 1.00 89.06 86 GLN A CA 1
ATOM 638 C C . GLN A 1 86 ? -7.064 5.082 4.459 1.00 89.06 86 GLN A C 1
ATOM 640 O O . GLN A 1 86 ? -7.655 4.036 4.719 1.00 89.06 86 GLN A O 1
ATOM 645 N N . ALA A 1 87 ? -7.096 6.144 5.266 1.00 85.06 87 ALA A N 1
ATOM 646 C CA . ALA A 1 87 ? -8.016 6.264 6.393 1.00 85.06 87 ALA A CA 1
ATOM 647 C C . ALA A 1 87 ? -9.187 7.169 5.999 1.00 85.06 87 ALA A C 1
ATOM 649 O O . ALA A 1 87 ? -9.018 8.368 5.777 1.00 85.06 87 ALA A O 1
ATOM 650 N N . LYS A 1 88 ? -10.384 6.585 5.910 1.00 81.38 88 LYS A N 1
ATOM 651 C CA . LYS A 1 88 ? -11.624 7.305 5.604 1.00 81.38 88 LYS A CA 1
ATOM 652 C C . LYS A 1 88 ? -12.366 7.598 6.913 1.00 81.38 88 LYS A C 1
ATOM 654 O O . LYS A 1 88 ? -12.662 6.678 7.670 1.00 81.38 88 LYS A O 1
ATOM 659 N N . SER A 1 89 ? -12.680 8.868 7.171 1.00 76.75 89 SER A N 1
ATOM 660 C CA . SER A 1 89 ? -13.544 9.302 8.279 1.00 76.75 89 SER A CA 1
ATOM 661 C C . SER A 1 89 ? -14.768 10.021 7.720 1.00 76.75 89 SER A C 1
ATOM 663 O O . SER A 1 89 ? -14.639 10.865 6.837 1.00 76.75 89 SER A O 1
ATOM 665 N N . TYR A 1 90 ? -15.953 9.700 8.241 1.00 70.25 90 TYR A N 1
ATOM 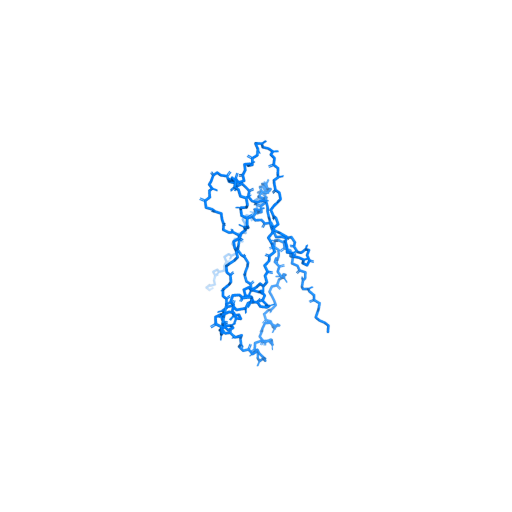666 C CA . TYR A 1 90 ? -17.234 10.225 7.751 1.00 70.25 90 TYR A CA 1
ATOM 667 C C . TYR A 1 90 ? -17.858 11.291 8.674 1.00 70.25 90 TYR A C 1
ATOM 669 O O . TYR A 1 90 ? -18.996 11.699 8.452 1.00 70.25 90 TYR A O 1
ATOM 677 N N . ARG A 1 91 ? -17.144 11.757 9.713 1.00 67.50 91 ARG A N 1
ATOM 678 C CA . ARG A 1 91 ? -17.602 12.837 10.610 1.00 67.50 91 ARG A CA 1
ATOM 679 C C . ARG A 1 91 ? -16.579 13.971 10.707 1.00 67.50 91 ARG A C 1
ATOM 681 O O . ARG A 1 91 ? -15.387 13.731 10.874 1.00 67.50 91 ARG A O 1
ATOM 688 N N . SER A 1 92 ? -17.075 15.203 10.634 1.00 58.72 92 SER A N 1
ATOM 689 C CA . SER A 1 92 ? -16.331 16.459 10.780 1.00 58.72 92 SER A CA 1
ATOM 690 C C . SER A 1 92 ? -16.497 17.069 12.186 1.00 58.72 92 SER A C 1
ATOM 692 O O . SER A 1 92 ? -17.537 16.845 12.808 1.00 58.72 92 SER A O 1
ATOM 694 N N . PRO A 1 93 ? -15.536 17.880 12.689 1.00 66.56 93 PRO A N 1
ATOM 695 C CA . PRO A 1 93 ? -14.162 18.095 12.226 1.00 66.56 93 PRO A CA 1
ATOM 696 C C . PRO A 1 93 ? -13.154 17.332 13.114 1.00 66.56 93 PRO A C 1
ATOM 698 O O . PRO A 1 93 ? -12.982 17.659 14.286 1.00 66.56 93 PRO A O 1
ATOM 701 N N . ILE A 1 94 ? -12.471 16.328 12.555 1.00 66.81 94 ILE A N 1
ATOM 702 C CA . ILE A 1 94 ? -11.357 15.628 13.215 1.00 66.81 94 ILE A CA 1
ATOM 703 C C . ILE A 1 94 ? -10.080 15.967 12.449 1.00 66.81 94 ILE A C 1
ATOM 705 O O . ILE A 1 94 ? -9.993 15.699 11.252 1.00 66.81 94 ILE A O 1
ATOM 709 N N . ASP A 1 95 ? -9.103 16.553 13.137 1.00 72.31 95 ASP A N 1
ATOM 710 C CA . ASP A 1 95 ? -7.738 16.666 12.626 1.00 72.31 95 ASP A CA 1
ATOM 711 C C . ASP A 1 95 ? -7.049 15.309 12.810 1.00 72.31 95 ASP A C 1
ATOM 713 O O . ASP A 1 95 ? -6.832 14.864 13.939 1.00 72.31 95 ASP A O 1
ATOM 717 N N . LEU A 1 96 ? -6.777 14.610 11.707 1.00 74.88 96 LEU A N 1
ATOM 718 C CA . LEU A 1 96 ? -6.025 13.358 11.726 1.00 74.88 96 LEU A CA 1
ATOM 719 C C . LEU A 1 96 ? -4.534 13.708 11.609 1.00 74.88 96 LEU A C 1
ATOM 721 O O . LEU A 1 96 ? -4.099 14.095 10.530 1.00 74.88 96 LEU A O 1
ATOM 725 N N . PRO A 1 97 ? -3.719 13.577 12.671 1.00 77.62 97 PRO A N 1
ATOM 726 C CA . PRO A 1 97 ? -2.309 13.965 12.604 1.00 77.62 97 PRO A CA 1
ATOM 727 C C . PRO A 1 97 ? -1.486 13.035 11.697 1.00 77.62 97 PRO A C 1
ATOM 729 O O . PRO A 1 97 ? -0.539 13.471 11.042 1.00 77.62 97 PRO A O 1
ATOM 732 N N . GLY A 1 98 ? -1.850 11.754 11.631 1.00 83.69 98 GLY A N 1
ATOM 733 C CA . GLY A 1 98 ? -1.155 10.749 10.836 1.00 83.69 98 GLY A CA 1
ATOM 734 C C . GLY A 1 98 ? -1.583 9.324 11.164 1.00 83.69 98 GLY A C 1
ATOM 735 O O . GLY A 1 98 ? -2.402 9.096 12.054 1.00 83.69 98 GLY A O 1
ATOM 736 N N . MET A 1 99 ? -1.004 8.373 10.440 1.00 86.50 99 MET A N 1
ATOM 737 C CA . MET A 1 99 ? -1.190 6.933 10.596 1.00 86.50 99 MET A CA 1
ATOM 738 C C . MET A 1 99 ? 0.145 6.261 10.917 1.00 86.50 99 MET A C 1
ATOM 740 O O . MET A 1 99 ? 1.203 6.763 10.544 1.00 86.50 99 MET A O 1
ATOM 744 N N . VAL A 1 100 ? 0.095 5.121 11.603 1.00 87.25 100 VAL A N 1
ATOM 745 C CA . VAL A 1 100 ? 1.267 4.284 11.887 1.00 87.25 100 VAL A CA 1
ATOM 746 C C . VAL A 1 100 ? 0.978 2.874 11.392 1.00 87.25 100 VAL A C 1
ATOM 748 O O . VAL A 1 100 ? -0.033 2.287 11.774 1.00 87.25 100 VAL A O 1
ATOM 751 N N . GLU A 1 101 ? 1.854 2.328 10.555 1.00 85.69 101 GLU A N 1
ATOM 752 C CA . GLU A 1 101 ? 1.786 0.926 10.135 1.00 85.69 101 GLU A CA 1
ATOM 753 C C . GLU A 1 101 ? 2.401 -0.015 11.186 1.00 85.69 101 GLU A C 1
ATOM 755 O O . GLU A 1 101 ? 3.275 0.410 11.946 1.00 85.69 101 GLU A O 1
ATOM 760 N N . PRO A 1 102 ? 2.041 -1.315 11.210 1.00 83.50 102 PRO A N 1
ATOM 761 C CA . PRO A 1 102 ? 2.608 -2.286 12.154 1.00 83.50 102 PRO A CA 1
ATOM 762 C C . PRO A 1 102 ? 4.140 -2.394 12.118 1.00 83.50 102 PRO A C 1
ATOM 764 O O . PRO A 1 102 ? 4.765 -2.659 13.140 1.00 83.50 102 PRO A O 1
ATOM 767 N N . ALA A 1 103 ? 4.754 -2.154 10.956 1.00 83.38 103 ALA A N 1
ATOM 768 C CA . ALA A 1 103 ? 6.208 -2.126 10.792 1.00 83.38 103 ALA A CA 1
ATOM 769 C C . ALA A 1 103 ? 6.874 -0.858 11.376 1.00 83.38 103 ALA A C 1
ATOM 771 O O . ALA A 1 103 ? 8.098 -0.746 11.360 1.00 83.38 103 ALA A O 1
ATOM 772 N N . GLY A 1 104 ? 6.089 0.094 11.891 1.00 82.50 104 GLY A N 1
ATOM 773 C CA . GLY A 1 104 ? 6.560 1.326 12.529 1.00 82.50 104 GLY A CA 1
ATOM 774 C C . GLY A 1 104 ? 6.650 2.542 11.602 1.00 82.50 104 GLY A C 1
ATOM 775 O O . GLY A 1 104 ? 7.062 3.610 12.052 1.00 82.50 104 GLY A O 1
ATOM 776 N N . THR A 1 105 ? 6.257 2.421 10.331 1.00 82.75 105 THR A N 1
ATOM 777 C CA . THR A 1 105 ? 6.210 3.554 9.395 1.00 82.75 105 THR A CA 1
ATOM 778 C C . THR A 1 105 ? 5.149 4.563 9.835 1.00 82.75 105 THR A C 1
ATOM 780 O O . THR A 1 105 ? 3.963 4.236 9.871 1.00 82.75 105 THR A O 1
ATOM 783 N N . TYR A 1 106 ? 5.562 5.793 10.158 1.00 85.44 106 TYR A N 1
ATOM 784 C CA . TYR A 1 106 ? 4.654 6.909 10.438 1.00 85.44 106 TYR A CA 1
ATOM 785 C C . TYR A 1 106 ? 4.401 7.729 9.172 1.00 85.44 106 TYR A C 1
ATOM 787 O O . TYR A 1 106 ? 5.343 8.204 8.539 1.00 85.44 106 TYR A O 1
ATOM 795 N N . VAL A 1 107 ? 3.127 7.942 8.850 1.00 84.69 107 VAL A N 1
ATOM 796 C CA . VAL A 1 107 ? 2.669 8.734 7.707 1.00 84.69 107 VAL A CA 1
ATOM 797 C C . VAL A 1 107 ? 1.870 9.928 8.233 1.00 84.69 107 VAL A C 1
ATOM 799 O O . VAL A 1 107 ? 0.749 9.739 8.710 1.00 84.69 107 VAL A O 1
ATOM 802 N N . PRO A 1 108 ? 2.403 11.161 8.190 1.00 82.44 108 PRO A N 1
ATOM 803 C CA . PRO A 1 108 ? 1.638 12.339 8.580 1.00 82.44 108 PRO A CA 1
ATOM 804 C C . PRO A 1 108 ? 0.527 12.608 7.560 1.00 82.44 108 PRO A C 1
ATOM 806 O O . PRO A 1 108 ? 0.787 12.632 6.359 1.00 82.44 108 PRO A O 1
ATOM 809 N N . ALA A 1 109 ? -0.703 12.850 8.021 1.00 75.75 109 ALA A N 1
ATOM 810 C CA . ALA A 1 109 ? -1.809 13.171 7.111 1.00 75.75 109 ALA A CA 1
ATOM 811 C C . ALA A 1 109 ? -1.850 14.669 6.761 1.00 75.75 109 ALA A C 1
ATOM 813 O O . ALA A 1 109 ? -2.321 15.042 5.690 1.00 75.75 109 ALA A O 1
ATOM 814 N N . ASN A 1 110 ? -1.283 15.513 7.630 1.00 65.25 110 ASN A N 1
ATOM 815 C CA . ASN A 1 110 ? -1.141 16.947 7.418 1.00 65.25 110 ASN A CA 1
ATOM 816 C C . ASN A 1 110 ? 0.340 17.333 7.462 1.00 65.25 110 ASN A C 1
ATOM 818 O O . ASN A 1 110 ? 0.990 17.273 8.508 1.00 65.25 110 ASN A O 1
ATOM 822 N N . MET A 1 111 ? 0.889 17.766 6.324 1.00 56.78 111 MET A N 1
ATOM 823 C CA . MET A 1 111 ? 2.155 18.494 6.330 1.00 56.78 111 MET A CA 1
ATOM 824 C C . MET A 1 111 ? 1.891 19.853 6.970 1.00 56.78 111 MET A C 1
ATOM 826 O O . MET A 1 111 ? 1.214 20.696 6.379 1.00 56.78 111 MET A O 1
ATOM 830 N N . ALA A 1 112 ? 2.416 20.071 8.178 1.00 45.06 112 ALA A N 1
ATOM 831 C CA . ALA A 1 112 ? 2.461 21.400 8.762 1.00 45.06 112 ALA A CA 1
ATOM 832 C C . ALA A 1 112 ? 3.155 22.324 7.752 1.00 45.06 112 ALA A C 1
ATOM 834 O O . ALA A 1 112 ? 4.368 22.246 7.554 1.00 45.06 112 ALA A O 1
ATOM 835 N N . ARG A 1 113 ? 2.382 23.184 7.076 1.00 52.03 113 ARG A N 1
ATOM 836 C CA . ARG A 1 113 ? 2.927 24.321 6.336 1.00 52.03 113 ARG A CA 1
ATOM 837 C C . ARG A 1 113 ? 3.503 25.268 7.378 1.00 52.03 113 ARG A C 1
ATOM 839 O O . ARG A 1 113 ? 2.843 26.213 7.798 1.00 52.03 113 ARG A O 1
ATOM 846 N N . LEU A 1 114 ? 4.719 24.985 7.834 1.00 41.16 114 LEU A N 1
ATOM 847 C CA . LEU A 1 114 ? 5.505 25.954 8.571 1.00 41.16 114 LEU A CA 1
ATOM 848 C C . LEU A 1 114 ? 5.750 27.094 7.582 1.00 41.16 114 LEU A C 1
ATOM 850 O O . LEU A 1 114 ? 6.478 26.932 6.603 1.00 41.16 114 LEU A O 1
ATOM 854 N N . GLY A 1 115 ? 5.020 28.193 7.759 1.00 46.72 115 GLY A N 1
ATOM 855 C CA . GLY A 1 115 ? 5.100 29.360 6.898 1.00 46.72 115 GLY A CA 1
ATOM 856 C C . GLY A 1 115 ? 6.508 29.931 6.935 1.00 46.72 115 GLY A C 1
ATOM 857 O O . GLY A 1 115 ? 6.817 30.763 7.779 1.00 46.72 115 GLY A O 1
ATOM 858 N N . HIS A 1 116 ? 7.355 29.502 6.006 1.00 46.47 116 HIS A N 1
ATOM 859 C CA . HIS A 1 116 ? 8.594 30.185 5.700 1.00 46.47 116 HIS A CA 1
ATOM 860 C C . HIS A 1 116 ? 8.409 30.926 4.380 1.00 46.47 116 HIS A C 1
ATOM 862 O O . HIS A 1 116 ? 8.741 30.449 3.298 1.00 46.47 116 HIS A O 1
ATOM 868 N N . HIS A 1 117 ? 7.810 32.111 4.474 1.00 47.56 117 HIS A N 1
ATOM 869 C CA . HIS A 1 117 ? 7.999 33.125 3.451 1.00 47.56 117 HIS A CA 1
ATOM 870 C C . HIS A 1 117 ? 9.367 33.764 3.677 1.00 47.56 117 HIS A C 1
ATOM 872 O O . HIS A 1 117 ? 9.442 34.855 4.229 1.00 47.56 117 HIS A O 1
ATOM 878 N N . ASP A 1 118 ? 10.437 33.110 3.228 1.00 44.78 118 ASP A N 1
ATOM 879 C CA . ASP A 1 118 ? 11.629 33.863 2.854 1.00 44.78 118 ASP A CA 1
ATOM 880 C C . ASP A 1 118 ? 11.498 34.221 1.371 1.00 44.78 118 ASP A C 1
ATOM 882 O O . ASP A 1 118 ? 11.947 33.518 0.464 1.00 44.78 118 ASP A O 1
ATOM 886 N N . ARG A 1 119 ? 10.761 35.306 1.104 1.00 51.72 119 ARG A N 1
ATOM 887 C CA . ARG A 1 119 ? 10.839 35.997 -0.186 1.00 51.72 119 ARG A CA 1
ATOM 888 C C . ARG A 1 119 ? 12.187 36.720 -0.237 1.00 51.72 119 ARG A C 1
ATOM 890 O O . ARG A 1 119 ? 12.231 37.946 -0.186 1.00 51.72 119 ARG A O 1
ATOM 897 N N . GLN A 1 120 ? 13.281 35.987 -0.419 1.00 47.25 120 GLN A N 1
ATOM 898 C CA . GLN A 1 120 ? 14.444 36.587 -1.057 1.00 47.25 120 GLN A CA 1
ATOM 899 C C . GLN A 1 120 ? 14.115 36.738 -2.540 1.00 47.25 120 GLN A C 1
ATOM 901 O O . GLN A 1 120 ? 14.187 35.801 -3.336 1.00 47.25 120 GLN A O 1
ATOM 906 N N . ALA A 1 121 ? 13.656 37.938 -2.890 1.00 39.72 121 ALA A N 1
ATOM 907 C CA . ALA A 1 121 ? 13.471 38.363 -4.262 1.00 39.72 121 ALA A CA 1
ATOM 908 C C . ALA A 1 121 ? 14.787 38.156 -5.026 1.00 39.72 121 ALA A C 1
ATOM 910 O O . ALA A 1 121 ? 15.768 38.869 -4.825 1.00 39.72 121 ALA A O 1
ATOM 911 N N . ARG A 1 122 ? 14.804 37.157 -5.910 1.00 52.38 122 ARG A N 1
ATOM 912 C CA . ARG A 1 122 ? 15.850 36.992 -6.916 1.00 52.38 122 ARG A CA 1
ATOM 913 C C . ARG A 1 122 ? 15.900 38.278 -7.757 1.00 52.38 122 ARG A C 1
ATOM 915 O O . ARG A 1 122 ? 14.856 38.651 -8.296 1.00 52.38 122 ARG A O 1
ATOM 922 N N . PRO A 1 123 ? 17.053 38.954 -7.908 1.00 51.88 123 PRO A N 1
ATOM 923 C CA . PRO A 1 123 ? 17.132 40.112 -8.788 1.00 51.88 123 PRO A CA 1
ATOM 924 C C . PRO A 1 123 ? 16.820 39.702 -10.241 1.00 51.88 123 PRO A C 1
ATOM 926 O O . PRO A 1 123 ? 17.143 38.572 -10.638 1.00 51.88 123 PRO A O 1
ATOM 929 N N . PRO A 1 124 ? 16.179 40.575 -11.043 1.00 47.97 124 PRO A N 1
ATOM 930 C CA . PRO A 1 124 ? 15.827 40.252 -12.419 1.00 47.97 124 PRO A CA 1
ATOM 931 C C . PRO A 1 124 ? 17.091 39.943 -13.226 1.00 47.97 124 PRO A C 1
ATOM 933 O O . PRO A 1 124 ? 18.060 40.703 -13.200 1.00 47.97 124 PRO A O 1
ATOM 936 N N . ARG A 1 125 ? 17.085 38.822 -13.957 1.00 53.22 125 ARG A N 1
ATOM 937 C CA . ARG A 1 125 ? 18.126 38.522 -14.947 1.00 53.22 125 ARG A CA 1
ATOM 938 C C . ARG A 1 125 ? 18.077 39.612 -16.023 1.00 53.22 125 ARG A C 1
ATOM 940 O O . ARG A 1 125 ? 17.070 39.719 -16.717 1.00 53.22 125 ARG A O 1
ATOM 947 N N . GLN A 1 126 ? 19.142 40.406 -16.149 1.00 45.72 126 GLN A N 1
ATOM 948 C CA . GLN A 1 126 ? 19.335 41.282 -17.306 1.00 45.72 126 GLN A CA 1
ATOM 949 C C . GLN A 1 126 ? 19.301 40.425 -18.576 1.00 45.72 126 GLN A C 1
ATOM 951 O O . GLN A 1 126 ? 20.067 39.469 -18.705 1.00 45.72 126 GLN A O 1
ATOM 956 N N . GLY A 1 127 ? 18.379 40.738 -19.485 1.00 38.91 127 GLY A N 1
ATOM 957 C CA . GLY A 1 127 ? 18.330 40.127 -20.805 1.00 38.91 127 GLY A CA 1
ATOM 958 C C . GLY A 1 127 ? 19.497 40.629 -21.648 1.00 38.91 127 GLY A C 1
ATOM 959 O O . GLY A 1 127 ? 19.588 41.820 -21.929 1.00 38.91 127 GLY A O 1
ATOM 960 N N . SER A 1 128 ? 20.388 39.728 -22.054 1.00 45.22 128 SER A N 1
ATOM 961 C CA . SER A 1 128 ? 21.325 39.989 -23.144 1.00 45.22 128 SER A CA 1
ATOM 962 C C . SER A 1 128 ? 20.550 39.961 -24.465 1.00 45.22 128 SER A C 1
ATOM 964 O O . SER A 1 128 ? 20.101 38.892 -24.884 1.00 45.22 128 SER A O 1
ATOM 966 N N . SER A 1 129 ? 20.373 41.123 -25.098 1.00 49.31 129 SER A N 1
ATOM 967 C CA . SER A 1 129 ? 19.970 41.204 -26.506 1.00 49.31 129 SER A CA 1
ATOM 968 C C . SER A 1 129 ? 21.092 40.608 -27.362 1.00 49.31 129 SER A C 1
ATOM 970 O O . SER A 1 129 ? 22.256 40.985 -27.223 1.00 49.31 129 SER A O 1
ATOM 972 N N . PHE A 1 130 ? 20.731 39.664 -28.227 1.00 47.59 130 PHE A N 1
ATOM 973 C CA . PHE A 1 130 ? 21.506 39.315 -29.410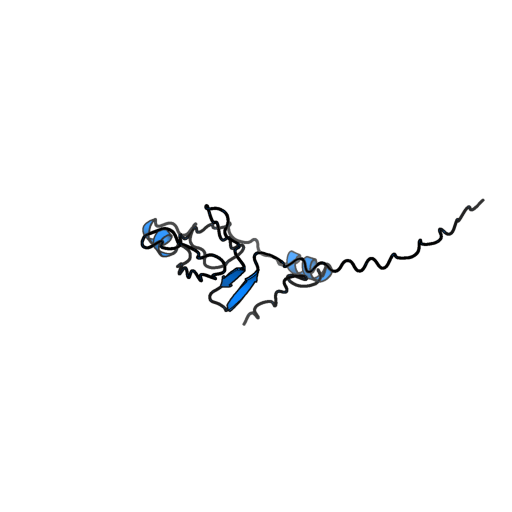 1.00 47.59 130 PHE A CA 1
ATOM 974 C C . PHE A 1 130 ? 20.642 39.647 -30.624 1.00 47.59 130 PHE A C 1
ATOM 976 O O . PHE A 1 130 ? 19.950 38.777 -31.147 1.00 47.59 130 PHE A O 1
ATOM 983 N N . ASP A 1 131 ? 20.689 40.898 -31.071 1.00 38.28 131 ASP A N 1
ATOM 984 C CA . ASP A 1 131 ? 20.339 41.235 -32.447 1.00 38.28 131 ASP A CA 1
ATOM 985 C C . ASP A 1 131 ? 21.588 41.029 -33.311 1.00 38.28 131 ASP A C 1
ATOM 987 O O . ASP A 1 131 ? 22.611 41.694 -33.139 1.00 38.28 131 ASP A O 1
ATOM 991 N N . ARG A 1 132 ? 21.526 40.039 -34.205 1.00 40.03 132 ARG A N 1
ATOM 992 C CA . ARG A 1 132 ? 22.515 39.806 -35.260 1.00 40.03 132 ARG A CA 1
ATOM 993 C C . ARG A 1 132 ? 21.885 40.254 -36.578 1.00 40.03 132 ARG A C 1
ATOM 995 O O . ARG A 1 132 ? 20.942 39.612 -37.037 1.00 40.03 132 ARG A O 1
ATOM 1002 N N . ALA A 1 133 ? 22.427 41.320 -37.159 1.00 38.84 133 ALA A N 1
ATOM 1003 C CA . ALA A 1 133 ? 22.361 41.629 -38.585 1.00 38.84 133 ALA A CA 1
ATOM 1004 C C . ALA A 1 133 ? 23.796 41.662 -39.120 1.00 38.84 133 ALA A C 1
ATOM 1006 O O . ALA A 1 133 ? 24.669 42.179 -38.383 1.00 38.84 133 ALA A O 1
#

Foldseek 3Di:
DDDDQDADPPQGSHDDDPVVVVVCVVVDDDDDPDADDDDDQPPPDDPDDAPVPHDDDGDDDDQQCPVVCVVVVHCRRRDPDDDDDDDDDDDDDDLDQFDADPVGDTGGPDDPPPDPPPPPPDPDDPDDDDDDD